Protein AF-A0A7X8N512-F1 (afdb_monomer_lite)

Foldseek 3Di:
DVVVVVVVQVVLLVVLLVVCVVVVVDVDSVVSVPDGSVVSVVSVVVVVVVVVVVVPPPDDD

Sequence (61 aa):
MAKILEKAISDAKEYYITKLVNAGFFMNHSVLSTYTLSELKKEYTNLIKKGGDKGAGVSKY

pLDDT: mean 76.37, std 14.61, range [45.19, 90.62]

Radius of gyration: 14.82 Å; chains: 1; bounding box: 43×27×35 Å

Secondary structure (DSSP, 8-state):
-HHHHHHHHHHHHHHHHHHHHHTTS-S-HHHHHTS-HHHHHHHHHHHHHHHHHTT------

Structure (mmCIF, N/CA/C/O backbone):
data_AF-A0A7X8N512-F1
#
_entry.id   AF-A0A7X8N512-F1
#
loop_
_atom_site.group_PDB
_atom_site.id
_atom_site.type_symbol
_atom_site.label_atom_id
_atom_site.label_alt_id
_atom_site.label_comp_id
_atom_site.label_asym_id
_atom_site.label_entity_id
_atom_site.label_seq_id
_atom_site.pdbx_PDB_ins_code
_atom_site.Cartn_x
_atom_site.Cartn_y
_atom_site.Cartn_z
_atom_site.occupancy
_atom_site.B_iso_or_equiv
_atom_site.auth_seq_id
_atom_site.auth_comp_id
_atom_site.auth_asym_id
_atom_site.auth_atom_id
_atom_site.pdbx_PDB_model_num
ATOM 1 N N . MET A 1 1 ? -10.892 4.278 19.862 1.00 52.66 1 MET A N 1
ATOM 2 C CA . MET A 1 1 ? -10.265 3.087 19.248 1.00 52.66 1 MET A CA 1
ATOM 3 C C . MET A 1 1 ? -10.173 3.158 17.723 1.00 52.66 1 MET A C 1
ATOM 5 O O . MET A 1 1 ? -9.103 2.871 17.210 1.00 52.66 1 MET A O 1
ATOM 9 N N . ALA A 1 2 ? -11.214 3.604 17.002 1.00 63.91 2 ALA A N 1
ATOM 10 C CA . ALA A 1 2 ? -11.192 3.710 15.531 1.00 63.91 2 ALA A CA 1
ATOM 11 C C . ALA A 1 2 ? -10.041 4.579 14.972 1.00 63.91 2 ALA A C 1
ATOM 13 O O . ALA A 1 2 ? -9.306 4.127 14.104 1.00 63.91 2 ALA A O 1
ATOM 14 N N . LYS A 1 3 ? -9.781 5.748 15.575 1.00 75.81 3 LYS A N 1
ATOM 15 C CA . LYS A 1 3 ? -8.745 6.694 15.108 1.00 75.81 3 LYS A CA 1
ATOM 16 C C . LYS A 1 3 ? -7.315 6.136 15.081 1.00 75.81 3 LYS A C 1
ATOM 18 O O . LYS A 1 3 ? -6.508 6.563 14.265 1.00 75.81 3 LYS A O 1
ATOM 23 N N . ILE A 1 4 ? -6.985 5.202 15.978 1.00 85.62 4 ILE A N 1
ATOM 24 C CA . ILE A 1 4 ? -5.648 4.582 16.023 1.00 85.62 4 ILE A CA 1
ATOM 25 C C . ILE A 1 4 ? -5.504 3.582 14.876 1.00 85.62 4 ILE A C 1
ATOM 27 O O . ILE A 1 4 ? -4.468 3.542 14.221 1.00 85.62 4 ILE A O 1
ATOM 31 N N . LEU A 1 5 ? -6.561 2.809 14.617 1.00 83.62 5 LEU A N 1
ATOM 32 C CA . LEU A 1 5 ? -6.596 1.851 13.520 1.00 83.62 5 LEU A CA 1
ATOM 33 C C . LEU A 1 5 ? -6.557 2.567 12.165 1.00 83.62 5 LEU A C 1
ATOM 35 O O . LEU A 1 5 ? -5.779 2.186 11.300 1.00 83.62 5 LEU A O 1
ATOM 39 N N . GLU A 1 6 ? -7.338 3.636 12.004 1.00 85.06 6 GLU A N 1
ATOM 40 C CA . GLU A 1 6 ? -7.332 4.465 10.793 1.00 85.06 6 GLU A CA 1
ATOM 41 C C . GLU A 1 6 ? -5.954 5.075 10.536 1.00 85.06 6 GLU A C 1
ATOM 43 O O . GLU A 1 6 ? -5.456 5.016 9.413 1.00 85.06 6 GLU A O 1
ATOM 48 N N . LYS A 1 7 ? -5.296 5.582 11.586 1.00 88.75 7 LYS A N 1
ATOM 49 C CA . LYS A 1 7 ? -3.927 6.084 11.478 1.00 88.75 7 LYS A CA 1
ATOM 50 C C . LYS A 1 7 ? -2.950 4.980 11.073 1.00 88.75 7 LYS A C 1
ATOM 52 O O . LYS A 1 7 ? -2.206 5.163 10.123 1.00 88.75 7 LYS A O 1
ATOM 57 N N . ALA A 1 8 ? -2.996 3.817 11.723 1.00 88.81 8 ALA A N 1
ATOM 58 C CA . ALA A 1 8 ? -2.122 2.694 11.387 1.00 88.81 8 ALA A CA 1
ATOM 59 C C . ALA A 1 8 ? -2.321 2.199 9.941 1.00 88.81 8 ALA A C 1
ATOM 61 O O . ALA A 1 8 ? -1.356 1.823 9.277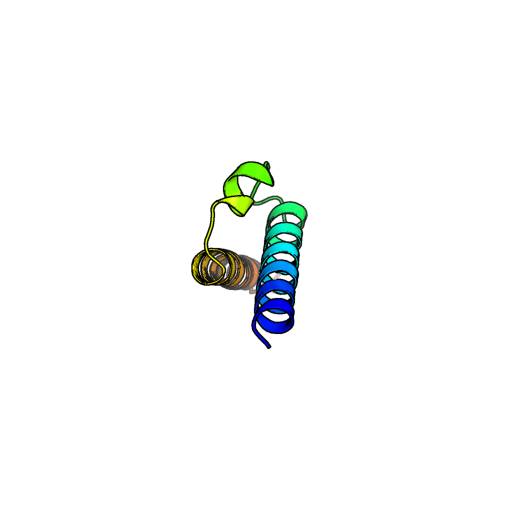 1.00 88.81 8 ALA A O 1
ATOM 62 N N . ILE A 1 9 ? -3.559 2.221 9.436 1.00 87.00 9 ILE A N 1
ATOM 63 C CA . ILE A 1 9 ? -3.867 1.882 8.042 1.00 87.00 9 ILE A CA 1
ATOM 64 C C . ILE A 1 9 ? -3.289 2.936 7.091 1.00 87.00 9 ILE A C 1
ATOM 66 O O . ILE A 1 9 ? -2.671 2.561 6.094 1.00 87.00 9 ILE A O 1
ATOM 70 N N . SER A 1 10 ? -3.455 4.227 7.387 1.00 88.12 10 SER A N 1
ATOM 71 C CA . SER A 1 10 ? -2.872 5.309 6.583 1.00 88.12 10 SER A CA 1
ATOM 72 C C . SER A 1 10 ? -1.346 5.264 6.572 1.00 88.12 10 SER A C 1
ATOM 74 O O . SER A 1 10 ? -0.766 5.263 5.488 1.00 88.12 10 SER A O 1
ATOM 76 N N . ASP A 1 11 ? -0.710 5.118 7.737 1.00 90.38 11 ASP A N 1
ATOM 77 C CA . ASP A 1 11 ? 0.747 5.006 7.874 1.00 90.38 11 ASP A CA 1
ATOM 78 C C . ASP A 1 11 ? 1.272 3.813 7.044 1.00 90.38 11 ASP A C 1
ATOM 80 O O . ASP A 1 11 ? 2.264 3.914 6.318 1.00 90.38 11 ASP A O 1
ATOM 84 N N . ALA A 1 12 ? 0.564 2.675 7.078 1.00 89.56 12 ALA A N 1
ATOM 85 C CA . ALA A 1 12 ? 0.913 1.506 6.276 1.00 89.56 12 ALA A CA 1
ATOM 86 C C . ALA A 1 12 ? 0.726 1.743 4.768 1.00 89.56 12 ALA A C 1
ATOM 88 O O . ALA A 1 12 ? 1.568 1.310 3.978 1.00 89.56 12 ALA A O 1
ATOM 89 N N . LYS A 1 13 ? -0.348 2.427 4.346 1.00 89.81 13 LYS A N 1
ATOM 90 C CA . LYS A 1 13 ? -0.547 2.794 2.935 1.00 89.81 13 LYS A CA 1
ATOM 91 C C . LYS A 1 13 ? 0.600 3.681 2.454 1.00 89.81 13 LYS A C 1
ATOM 93 O O . LYS A 1 13 ? 1.221 3.359 1.446 1.00 89.81 13 LYS A O 1
ATOM 98 N N . GLU A 1 14 ? 0.914 4.742 3.188 1.00 89.50 14 GLU A N 1
ATOM 99 C CA . GLU A 1 14 ? 1.967 5.699 2.839 1.00 89.50 14 GLU A CA 1
ATOM 100 C C . GLU A 1 14 ? 3.343 5.032 2.719 1.00 89.50 14 GLU A C 1
ATOM 102 O O . GLU A 1 14 ? 4.076 5.285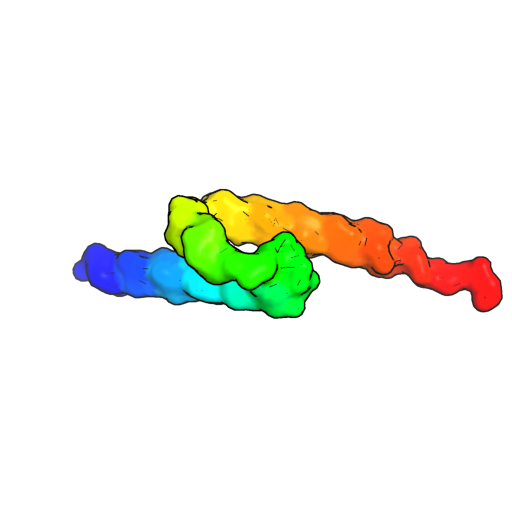 1.757 1.00 89.50 14 GLU A O 1
ATOM 107 N N . TYR 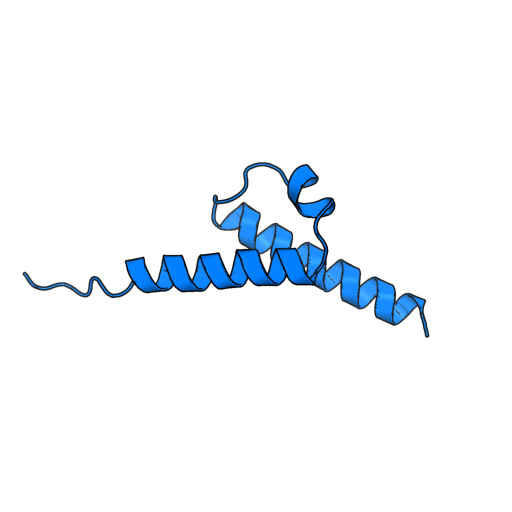A 1 15 ? 3.656 4.090 3.615 1.00 90.62 15 TYR A N 1
ATOM 108 C CA . TYR A 1 15 ? 4.867 3.275 3.525 1.00 90.62 15 TYR A CA 1
ATOM 109 C C . TYR A 1 15 ? 4.971 2.530 2.184 1.00 90.62 15 TYR A C 1
ATOM 111 O O . TYR A 1 15 ? 5.996 2.620 1.501 1.00 90.62 15 TYR A O 1
ATOM 119 N N . TYR A 1 16 ? 3.921 1.804 1.781 1.00 88.50 16 TYR A N 1
ATOM 120 C CA . TYR A 1 16 ? 3.950 1.043 0.528 1.00 88.50 16 TYR A CA 1
ATOM 121 C C . TYR A 1 16 ? 3.993 1.953 -0.696 1.00 88.50 16 TYR A C 1
ATOM 123 O O . TYR A 1 16 ? 4.756 1.675 -1.619 1.00 88.50 16 TYR A O 1
ATOM 131 N N . ILE A 1 17 ? 3.229 3.048 -0.697 1.00 87.56 17 ILE A N 1
ATOM 132 C CA . ILE A 1 17 ? 3.243 4.019 -1.796 1.00 87.56 17 ILE A CA 1
ATOM 133 C C . ILE A 1 17 ? 4.658 4.575 -1.976 1.00 87.56 17 ILE A C 1
ATOM 135 O O . ILE A 1 17 ? 5.204 4.522 -3.076 1.00 87.56 17 ILE A O 1
ATOM 139 N N . THR A 1 18 ? 5.291 5.011 -0.886 1.00 87.44 18 THR A N 1
ATOM 140 C CA . THR A 1 18 ? 6.663 5.532 -0.902 1.00 87.44 18 THR A CA 1
ATOM 141 C C . THR A 1 18 ? 7.649 4.505 -1.454 1.00 87.44 18 THR A C 1
ATOM 143 O O . THR A 1 18 ? 8.490 4.832 -2.287 1.00 87.44 18 THR A O 1
ATOM 146 N N . LYS A 1 19 ? 7.543 3.236 -1.039 1.00 87.06 19 LYS A N 1
ATOM 147 C CA . LYS A 1 19 ? 8.410 2.161 -1.545 1.00 87.06 19 LYS A CA 1
ATOM 148 C C . LYS A 1 19 ? 8.213 1.894 -3.038 1.00 87.06 19 LYS A C 1
ATOM 150 O O . LYS A 1 19 ? 9.200 1.718 -3.747 1.00 87.06 19 LYS A O 1
ATOM 155 N N . LEU A 1 20 ? 6.968 1.873 -3.508 1.00 84.88 20 LEU A N 1
ATOM 156 C CA . LEU A 1 20 ? 6.618 1.650 -4.913 1.00 84.88 20 LEU A CA 1
ATOM 157 C C . LEU A 1 20 ? 7.084 2.802 -5.818 1.00 84.88 20 LEU A C 1
ATOM 159 O O . LEU A 1 20 ? 7.607 2.551 -6.905 1.00 84.88 20 LEU A O 1
ATOM 163 N N . VAL A 1 21 ? 6.938 4.046 -5.350 1.00 84.88 21 VAL A N 1
ATOM 164 C CA . VAL A 1 21 ? 7.412 5.250 -6.050 1.00 84.88 21 VAL A CA 1
ATOM 165 C C . VAL A 1 21 ? 8.939 5.293 -6.081 1.00 84.88 21 VAL A C 1
ATOM 167 O O . VAL A 1 21 ? 9.519 5.435 -7.154 1.00 84.88 21 VAL A O 1
ATOM 170 N N . ASN A 1 22 ? 9.608 5.086 -4.941 1.00 84.69 22 ASN A N 1
ATOM 1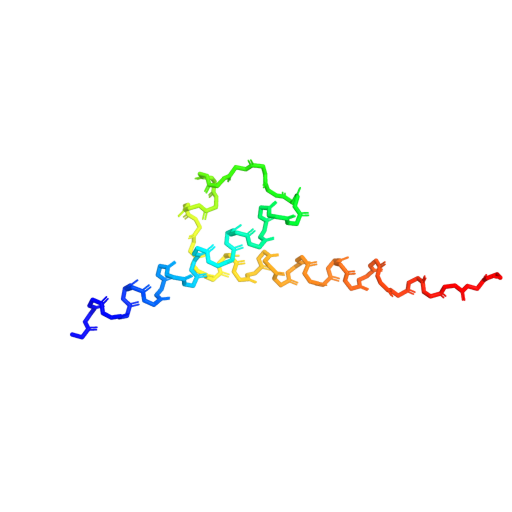71 C CA . ASN A 1 22 ? 11.075 5.099 -4.865 1.00 84.69 22 ASN A CA 1
ATOM 172 C C . ASN A 1 22 ? 11.729 3.993 -5.695 1.00 84.69 22 ASN A C 1
ATOM 174 O O . ASN A 1 22 ? 12.842 4.163 -6.183 1.00 84.69 22 ASN A O 1
ATOM 178 N N . ALA A 1 23 ? 11.052 2.860 -5.869 1.00 82.38 23 ALA A N 1
ATOM 179 C CA . ALA A 1 23 ? 11.528 1.796 -6.740 1.00 82.38 23 ALA A CA 1
ATOM 180 C C . ALA A 1 23 ? 11.375 2.127 -8.241 1.00 82.38 23 ALA A C 1
ATOM 182 O O . ALA A 1 23 ? 11.807 1.341 -9.080 1.00 82.38 23 ALA A O 1
ATOM 183 N N . GLY A 1 24 ? 10.758 3.262 -8.589 1.00 78.94 24 GLY A N 1
ATOM 184 C CA . GLY A 1 24 ? 10.605 3.739 -9.965 1.00 78.94 24 GLY A CA 1
ATOM 185 C C . GLY A 1 24 ? 9.517 3.025 -10.770 1.00 78.94 24 GLY A C 1
ATOM 186 O O . GLY A 1 24 ? 9.401 3.259 -11.970 1.00 78.94 24 GLY A O 1
ATOM 187 N N . PHE A 1 25 ? 8.712 2.162 -10.140 1.00 70.88 25 PHE A N 1
ATOM 188 C CA . PHE A 1 25 ? 7.653 1.407 -10.825 1.00 70.88 25 PHE A CA 1
ATOM 189 C C . PHE A 1 25 ? 6.373 2.222 -11.018 1.00 70.88 25 PHE A C 1
ATOM 191 O O . PHE A 1 25 ? 5.593 1.930 -11.921 1.00 70.88 25 PHE A O 1
ATOM 198 N N . PHE A 1 26 ? 6.160 3.247 -10.191 1.00 74.00 26 PHE A N 1
ATOM 199 C CA . PHE A 1 26 ? 4.998 4.123 -10.271 1.00 74.00 26 PHE A CA 1
ATOM 200 C C . PHE A 1 26 ? 5.441 5.583 -10.240 1.00 74.00 26 PHE A C 1
ATOM 202 O O . PHE A 1 26 ? 6.056 6.033 -9.278 1.00 74.00 26 PHE A O 1
ATOM 209 N N . MET A 1 27 ? 5.100 6.332 -11.290 1.00 67.06 27 MET A N 1
ATOM 210 C CA . MET A 1 27 ? 5.465 7.749 -11.423 1.00 67.06 27 MET A CA 1
ATOM 211 C C . MET A 1 27 ? 4.566 8.694 -10.620 1.00 67.06 27 MET A C 1
ATOM 213 O O . MET A 1 27 ? 4.922 9.854 -10.442 1.00 67.06 27 MET A O 1
ATOM 217 N N . ASN A 1 28 ? 3.392 8.242 -10.160 1.00 72.75 28 ASN A N 1
ATOM 218 C CA . ASN A 1 28 ? 2.409 9.147 -9.574 1.00 72.75 28 ASN A CA 1
ATOM 219 C C . ASN A 1 28 ? 1.770 8.598 -8.293 1.00 72.75 28 ASN A C 1
ATOM 221 O O . ASN A 1 28 ? 1.028 7.613 -8.306 1.00 72.75 28 ASN A O 1
ATOM 225 N N . HIS A 1 29 ? 2.023 9.307 -7.193 1.00 72.12 29 HIS A N 1
ATOM 226 C CA . HIS A 1 29 ? 1.455 9.055 -5.869 1.00 72.12 29 HIS A CA 1
ATOM 227 C C . HIS A 1 29 ? -0.085 9.098 -5.879 1.00 72.12 29 HIS A C 1
ATOM 229 O O . HIS A 1 29 ? -0.731 8.374 -5.124 1.00 72.12 29 HIS A O 1
ATOM 235 N N . SER A 1 30 ? -0.681 9.891 -6.777 1.00 75.62 30 SER A N 1
ATOM 236 C CA . SER A 1 30 ? -2.137 10.039 -6.908 1.00 75.62 30 SER A CA 1
ATOM 237 C C . SER A 1 30 ? -2.844 8.794 -7.439 1.00 75.62 30 SER A C 1
ATOM 239 O O . SER A 1 30 ? -4.022 8.600 -7.165 1.00 75.62 30 SER A O 1
ATOM 241 N N . VAL A 1 31 ? -2.152 7.934 -8.190 1.00 76.75 31 VAL A N 1
ATOM 242 C CA . VAL A 1 31 ? -2.737 6.661 -8.640 1.00 76.75 31 VAL A CA 1
ATOM 243 C C . VAL A 1 31 ? -2.765 5.684 -7.470 1.00 76.75 31 VAL A C 1
ATOM 245 O O . VAL A 1 31 ? -3.791 5.076 -7.179 1.00 76.75 31 VAL A O 1
ATOM 248 N N . LEU A 1 32 ? -1.660 5.601 -6.732 1.00 78.12 32 LEU A N 1
ATOM 249 C CA . LEU A 1 32 ? -1.508 4.674 -5.617 1.00 78.12 32 LEU A CA 1
ATOM 250 C C . LEU A 1 32 ? -2.322 5.070 -4.372 1.00 78.12 32 LEU A C 1
ATOM 252 O O . LEU A 1 32 ? -2.653 4.212 -3.557 1.00 78.12 32 LEU A O 1
ATOM 256 N N . SER A 1 33 ? -2.698 6.342 -4.216 1.00 76.44 33 SER A N 1
ATOM 257 C CA . SER A 1 33 ? -3.563 6.781 -3.112 1.00 76.44 33 SER A CA 1
ATOM 258 C C . SER A 1 33 ? -4.980 6.197 -3.200 1.00 76.44 33 SER A C 1
ATOM 260 O O . SER A 1 33 ? -5.595 5.936 -2.157 1.00 76.44 33 SER A O 1
ATOM 262 N N . THR A 1 34 ? -5.459 5.913 -4.419 1.00 84.19 34 THR A N 1
ATOM 263 C CA . THR A 1 34 ? -6.759 5.265 -4.676 1.00 84.19 34 THR A CA 1
ATOM 264 C C . THR A 1 34 ? -6.772 3.780 -4.313 1.00 84.19 34 THR A C 1
ATOM 266 O O . THR A 1 34 ? -7.841 3.213 -4.101 1.00 84.19 34 THR A O 1
ATOM 269 N N . TYR A 1 35 ? -5.598 3.158 -4.169 1.00 85.06 35 TYR A N 1
ATOM 270 C CA . TYR A 1 35 ? -5.488 1.728 -3.907 1.00 85.06 35 TYR A CA 1
ATOM 271 C C . TYR A 1 35 ? -5.821 1.417 -2.446 1.00 85.06 35 TYR A C 1
ATOM 273 O O . TYR A 1 35 ? -5.508 2.169 -1.512 1.00 85.06 35 TYR A O 1
ATOM 281 N N . THR A 1 36 ? -6.429 0.259 -2.221 1.00 89.06 36 THR A N 1
ATOM 282 C CA . THR A 1 36 ? -6.557 -0.321 -0.886 1.00 89.06 36 THR A CA 1
ATOM 283 C C . THR A 1 36 ? -5.194 -0.792 -0.372 1.00 89.06 36 THR A C 1
ATOM 285 O O . THR A 1 36 ? -4.259 -1.054 -1.133 1.00 89.06 36 THR A O 1
ATOM 288 N N . LEU A 1 37 ? -5.071 -0.957 0.948 1.00 86.00 37 LEU A N 1
ATOM 289 C CA . LEU A 1 37 ? -3.843 -1.475 1.560 1.00 86.00 37 LEU A CA 1
ATOM 290 C C . LEU A 1 37 ? -3.450 -2.856 0.997 1.00 86.00 37 LEU A C 1
ATOM 292 O O . LEU A 1 37 ? -2.271 -3.140 0.793 1.00 86.00 37 LEU A O 1
ATOM 296 N N . SER A 1 38 ? -4.442 -3.703 0.713 1.00 87.31 38 SER A N 1
ATOM 297 C CA . SER A 1 38 ? -4.239 -5.032 0.131 1.00 87.31 38 SER A CA 1
ATOM 298 C C . SER A 1 38 ? -3.666 -4.970 -1.285 1.00 87.31 38 SER A C 1
ATOM 300 O O . SER A 1 38 ? -2.801 -5.777 -1.623 1.00 87.31 38 SER A O 1
ATOM 302 N N . GLU A 1 39 ? -4.113 -4.019 -2.106 1.00 89.25 39 GLU A N 1
ATOM 303 C CA . GLU A 1 39 ? -3.589 -3.807 -3.460 1.00 89.25 39 GLU A CA 1
ATOM 304 C C . GLU A 1 39 ? -2.152 -3.291 -3.420 1.00 89.25 39 GLU A C 1
ATOM 306 O O . GLU A 1 39 ? -1.280 -3.874 -4.058 1.00 89.25 39 GLU A O 1
ATOM 311 N N . LEU A 1 40 ? -1.863 -2.294 -2.578 1.00 88.62 40 LEU A N 1
ATOM 312 C CA . LEU A 1 40 ? -0.500 -1.789 -2.381 1.00 88.62 40 LEU A CA 1
ATOM 313 C C . LEU A 1 40 ? 0.466 -2.893 -1.927 1.00 88.62 40 LEU A C 1
ATOM 315 O O . LEU A 1 40 ? 1.585 -2.999 -2.429 1.00 88.62 40 LEU A O 1
ATOM 319 N N . LYS A 1 41 ? 0.019 -3.768 -1.019 1.00 89.00 41 LYS A N 1
ATOM 320 C CA . LYS A 1 41 ? 0.809 -4.913 -0.558 1.00 89.00 41 LYS A CA 1
ATOM 321 C C . LYS A 1 41 ? 1.045 -5.937 -1.670 1.00 89.00 41 LYS A C 1
ATOM 323 O O . LYS A 1 41 ? 2.139 -6.501 -1.737 1.00 89.00 41 LYS A O 1
ATOM 328 N N . LYS A 1 42 ? 0.058 -6.189 -2.538 1.00 88.69 42 LYS A N 1
ATOM 329 C CA . LYS A 1 42 ? 0.218 -7.069 -3.709 1.00 88.69 42 LYS A CA 1
ATOM 330 C C . LYS A 1 42 ? 1.235 -6.495 -4.689 1.00 88.69 42 LYS A C 1
ATOM 332 O O . LYS A 1 42 ? 2.158 -7.213 -5.055 1.00 88.69 42 LYS A O 1
ATOM 337 N N . GLU A 1 43 ? 1.120 -5.216 -5.037 1.00 84.75 43 GLU A N 1
ATOM 338 C CA . GLU A 1 43 ? 2.066 -4.538 -5.930 1.00 84.75 43 GLU A CA 1
ATOM 339 C C . GLU A 1 43 ? 3.487 -4.569 -5.367 1.00 84.75 43 GLU A C 1
ATOM 341 O O . GLU A 1 43 ? 4.427 -4.957 -6.058 1.00 84.75 43 GLU A O 1
ATOM 346 N N . TYR A 1 44 ? 3.647 -4.270 -4.077 1.00 85.00 44 TYR A N 1
ATOM 347 C CA . TYR A 1 44 ? 4.947 -4.333 -3.414 1.00 85.00 44 TYR A CA 1
ATOM 348 C C . TYR A 1 44 ? 5.512 -5.760 -3.366 1.00 85.00 44 TYR A C 1
ATOM 350 O O . TYR A 1 44 ? 6.697 -5.980 -3.603 1.00 85.00 44 TYR A O 1
ATOM 358 N N . THR A 1 45 ? 4.665 -6.760 -3.118 1.00 86.81 45 THR A N 1
ATOM 359 C CA . THR A 1 45 ? 5.071 -8.175 -3.140 1.00 86.81 45 THR A CA 1
ATOM 360 C C . THR A 1 45 ? 5.485 -8.612 -4.544 1.00 86.81 45 THR A C 1
ATOM 362 O O . THR A 1 45 ? 6.487 -9.306 -4.704 1.00 86.81 45 THR A O 1
ATOM 365 N N . ASN A 1 46 ? 4.741 -8.192 -5.569 1.00 85.38 46 ASN A N 1
ATOM 366 C CA . ASN A 1 46 ? 5.073 -8.433 -6.969 1.00 85.38 46 ASN A CA 1
ATOM 367 C C . ASN A 1 46 ? 6.393 -7.759 -7.343 1.00 85.38 46 ASN A C 1
ATOM 3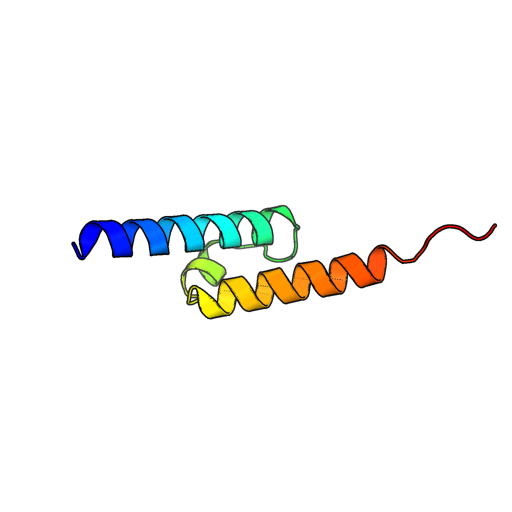69 O O . ASN A 1 46 ? 7.184 -8.347 -8.076 1.00 85.38 46 ASN A O 1
ATOM 373 N N . LEU A 1 47 ? 6.657 -6.568 -6.806 1.00 81.75 47 LEU A N 1
ATOM 374 C CA . LEU A 1 47 ? 7.917 -5.857 -6.973 1.00 81.75 47 LEU A CA 1
ATOM 375 C C . LEU A 1 47 ? 9.082 -6.610 -6.329 1.00 81.75 47 LEU A C 1
ATOM 377 O O . LEU A 1 47 ? 10.095 -6.804 -6.990 1.00 81.75 47 LEU A O 1
ATOM 381 N N . ILE A 1 48 ? 8.937 -7.102 -5.094 1.00 78.44 48 ILE A N 1
ATOM 382 C CA . ILE A 1 48 ? 9.963 -7.938 -4.447 1.00 78.44 48 ILE A CA 1
ATOM 383 C C . ILE A 1 48 ? 10.193 -9.224 -5.243 1.00 78.44 48 ILE A C 1
ATOM 385 O O . ILE A 1 48 ? 11.339 -9.591 -5.479 1.00 78.44 48 ILE A O 1
ATOM 389 N N . LYS A 1 49 ? 9.130 -9.897 -5.700 1.00 77.06 49 LYS A N 1
ATOM 390 C CA . LYS A 1 49 ? 9.250 -11.112 -6.522 1.00 77.06 49 LYS A CA 1
ATOM 391 C C . LYS A 1 49 ? 9.961 -10.833 -7.850 1.00 77.06 49 LYS A C 1
ATOM 393 O O . LYS A 1 49 ? 10.898 -11.542 -8.191 1.00 77.06 49 LYS A O 1
ATOM 398 N N . LYS A 1 50 ? 9.581 -9.765 -8.561 1.00 67.06 50 LYS A N 1
ATOM 399 C CA . LYS A 1 50 ? 10.229 -9.340 -9.817 1.00 67.06 50 LYS A CA 1
ATOM 400 C C . LYS A 1 50 ? 11.665 -8.841 -9.610 1.00 67.06 50 LYS A C 1
ATOM 402 O O . LYS A 1 50 ? 12.499 -9.022 -10.490 1.00 67.06 50 LYS A O 1
ATOM 407 N N . GLY A 1 51 ? 11.956 -8.211 -8.473 1.00 61.00 51 GLY A N 1
ATOM 408 C CA . GLY A 1 51 ? 13.301 -7.790 -8.078 1.00 61.00 51 GLY A CA 1
ATOM 409 C C . GLY A 1 51 ? 14.192 -8.965 -7.668 1.00 61.00 51 GLY A C 1
ATOM 410 O O . GLY A 1 51 ? 15.381 -8.952 -7.964 1.00 61.00 51 GLY A O 1
ATOM 411 N N . GLY A 1 52 ? 13.611 -10.008 -7.065 1.00 52.12 52 GLY A N 1
ATOM 412 C CA . GLY A 1 52 ? 14.281 -11.272 -6.752 1.00 52.12 52 GLY A CA 1
ATOM 413 C C . GLY A 1 52 ? 14.649 -12.079 -7.999 1.00 52.12 52 GLY A C 1
ATOM 414 O O . GLY A 1 52 ? 15.735 -12.648 -8.051 1.00 52.12 52 GLY A O 1
ATOM 415 N N . ASP A 1 53 ? 13.818 -12.034 -9.043 1.00 51.38 53 ASP A N 1
ATOM 416 C CA . ASP A 1 53 ? 14.120 -12.654 -10.344 1.00 51.38 53 ASP A CA 1
ATOM 417 C C . ASP A 1 53 ? 15.285 -11.956 -11.076 1.00 51.38 53 ASP A C 1
ATOM 419 O O . ASP A 1 53 ? 16.050 -12.589 -11.798 1.00 51.38 53 ASP A O 1
ATOM 423 N N . LYS A 1 54 ? 15.497 -10.655 -10.826 1.00 50.81 54 LYS A N 1
ATOM 424 C CA . LYS A 1 54 ? 16.675 -9.907 -11.310 1.00 50.81 54 LYS A CA 1
ATOM 425 C C . LYS A 1 54 ? 17.892 -9.981 -10.373 1.00 50.81 54 LYS A C 1
ATOM 427 O O . LYS A 1 54 ? 18.921 -9.388 -10.684 1.00 50.81 54 LYS A O 1
ATOM 432 N N . GLY A 1 55 ? 17.792 -10.703 -9.254 1.00 47.16 5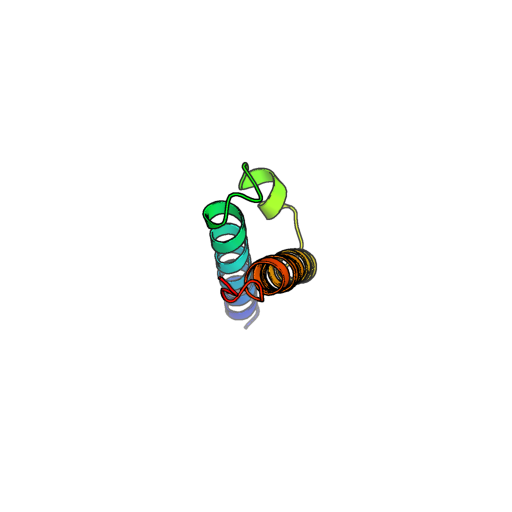5 GLY A N 1
ATOM 433 C CA . GLY A 1 55 ? 18.861 -10.902 -8.267 1.00 47.16 55 GLY A CA 1
ATOM 434 C C . GLY A 1 55 ? 19.482 -12.305 -8.262 1.00 47.16 55 GLY A C 1
ATOM 435 O O . GLY A 1 55 ? 20.474 -12.517 -7.573 1.00 47.16 55 GLY A O 1
ATOM 436 N N . ALA A 1 56 ? 18.953 -13.252 -9.045 1.00 46.31 56 ALA A N 1
ATOM 437 C CA . ALA A 1 56 ? 19.545 -14.582 -9.249 1.00 46.31 56 ALA A CA 1
ATOM 438 C C . ALA A 1 56 ? 20.462 -14.656 -10.490 1.00 46.31 56 ALA A C 1
ATOM 440 O O . ALA A 1 56 ? 20.784 -15.737 -10.974 1.00 46.31 56 ALA A O 1
ATOM 441 N N . GLY A 1 57 ? 20.918 -13.506 -10.992 1.00 45.19 57 GLY A N 1
ATOM 442 C CA . GLY A 1 57 ? 22.028 -13.398 -11.937 1.00 45.19 57 GLY A CA 1
ATOM 443 C C . GLY A 1 57 ? 23.364 -13.250 -11.211 1.00 45.19 57 GLY A C 1
ATOM 444 O O . GLY A 1 57 ? 24.092 -12.293 -11.461 1.00 45.19 57 GLY A O 1
ATOM 445 N N . VAL A 1 58 ? 23.683 -14.153 -10.277 1.00 49.88 58 VAL A N 1
ATOM 446 C CA . VAL A 1 58 ? 25.060 -14.274 -9.784 1.00 49.88 58 VAL A CA 1
ATOM 447 C C . VAL A 1 58 ? 25.906 -14.799 -10.938 1.00 49.88 58 VAL A C 1
ATOM 449 O O . VAL A 1 58 ? 25.799 -15.959 -11.329 1.00 49.88 58 VAL A O 1
ATOM 452 N N . SER A 1 59 ? 26.690 -13.877 -11.491 1.00 49.72 59 SER A N 1
ATOM 453 C CA . SER A 1 59 ? 28.003 -14.055 -12.108 1.00 49.72 59 SER A CA 1
ATOM 454 C C . SER A 1 59 ? 28.417 -15.501 -12.406 1.00 49.72 59 SER A C 1
ATOM 456 O O . SER A 1 59 ? 28.803 -16.258 -11.513 1.00 49.72 59 SER A O 1
ATOM 458 N N . LYS A 1 60 ? 28.421 -15.851 -13.691 1.00 46.03 60 LYS A N 1
ATOM 459 C CA . LYS A 1 60 ? 29.303 -16.882 -14.238 1.00 46.03 60 LYS A CA 1
ATOM 460 C C . LYS A 1 60 ? 29.968 -16.343 -15.493 1.00 46.03 60 LYS A C 1
ATOM 462 O O . LYS A 1 60 ? 29.512 -16.678 -16.576 1.00 46.03 60 LYS A O 1
ATOM 467 N N . TYR A 1 61 ? 30.998 -15.523 -15.315 1.00 46.06 61 TYR A N 1
ATOM 468 C CA . TYR A 1 61 ? 32.195 -15.479 -16.160 1.00 46.06 61 TYR A CA 1
ATOM 469 C C . TYR A 1 61 ? 33.364 -15.010 -15.299 1.00 46.06 61 TYR A C 1
ATOM 471 O O . TYR A 1 61 ? 33.161 -14.047 -14.525 1.00 46.06 61 TYR A O 1
#